Protein AF-A0A485KYV0-F1 (afdb_monomer)

Organism: NCBI:txid120398

Nearest PDB structures (foldseek):
  8jd6-assembly1_S  TM=3.914E-01  e=1.824E+00  Homo sapiens
  6jx6-assembly1_A  TM=2.846E-01  e=1.275E+00  Homo sapiens
  8e2i-assembly1_F  TM=3.396E-01  e=2.888E+00  Homo sapiens
  7epd-assembly1_B  TM=2.931E-01  e=3.199E+00  Homo sapiens

Solvent-accessible surface area (backbone atoms only — not comparable to full-atom values): 7312 Å² total; per-residue (Å²): 133,86,77,86,69,43,66,38,42,39,103,52,68,69,42,37,52,51,34,53,52,48,25,49,46,15,51,51,48,33,52,45,38,53,51,48,63,74,69,59,79,76,43,75,82,88,42,43,65,59,45,53,46,54,55,52,50,38,52,54,50,33,52,53,22,46,36,46,27,41,20,32,40,61,24,40,58,64,44,26,69,77,40,63,43,58,24,33,52,38,34,31,10,51,50,35,24,52,53,10,51,53,34,41,77,70,33,97,42,72,65,27,37,53,52,9,52,50,25,29,52,54,9,51,52,29,30,52,48,29,62,76,64,63,64,73,69,23,62,32,41,43,49,78,116

pLDDT: mean 83.91, std 14.22, range [29.0, 97.0]

Radius of gyration: 16.47 Å; Cα contacts (8 Å, |Δi|>4): 228; chains: 1; bounding box: 40×33×50 Å

Sequence (145 aa):
MEMNWYRTGGTGGIYLAHQLIMTGCAFATIAAMGYLLAILHYDFIDDARMSLMRPLFCVFQILLAVMLFLATFLGMTEPIRWLGMIGHFRGSGVFVMYLGAITVLHLDNMVGLVVGLACVGVGFFFVLYGQFWRERSSVYYKPLV

Structure (mmCIF, N/CA/C/O backbone):
data_AF-A0A485KYV0-F1
#
_entry.id   AF-A0A485KYV0-F1
#
loop_
_atom_site.group_PDB
_atom_site.id
_atom_site.type_symbol
_atom_site.label_atom_id
_atom_site.label_alt_id
_atom_site.label_comp_id
_atom_site.label_asym_id
_atom_site.label_entity_id
_atom_site.label_seq_id
_atom_site.pdbx_PDB_ins_code
_atom_site.Cartn_x
_atom_site.Cartn_y
_atom_site.Cartn_z
_atom_site.occupancy
_atom_site.B_iso_or_equiv
_atom_site.auth_seq_id
_atom_site.auth_comp_id
_atom_site.auth_asym_id
_atom_site.auth_atom_id
_atom_site.pdbx_PDB_model_num
ATOM 1 N N . MET A 1 1 ? -20.609 20.583 18.880 1.00 37.91 1 MET A N 1
ATOM 2 C CA . MET A 1 1 ? -20.732 19.115 18.997 1.00 37.91 1 MET A CA 1
ATOM 3 C C . MET A 1 1 ? -19.349 18.536 18.810 1.00 37.91 1 MET A C 1
ATOM 5 O O . MET A 1 1 ? -18.844 18.552 17.695 1.00 37.91 1 MET A O 1
ATOM 9 N N . GLU A 1 2 ? -18.708 18.114 19.894 1.00 29.00 2 GLU A N 1
ATOM 10 C CA . GLU A 1 2 ? -17.464 17.355 19.804 1.00 29.00 2 GLU A CA 1
ATOM 11 C C . GLU A 1 2 ? -17.807 15.989 19.208 1.00 29.00 2 GLU A C 1
ATOM 13 O O . GLU A 1 2 ? -18.552 15.203 19.794 1.00 29.00 2 GLU A O 1
ATOM 18 N N . MET A 1 3 ? -17.356 15.744 17.978 1.00 37.53 3 MET A N 1
ATOM 19 C CA . MET A 1 3 ? -17.445 14.418 17.385 1.00 37.53 3 MET A CA 1
ATOM 20 C C . MET A 1 3 ? -16.530 13.508 18.203 1.00 37.53 3 MET A C 1
ATOM 22 O O . MET A 1 3 ? -15.314 13.653 18.163 1.00 37.53 3 MET A O 1
ATOM 26 N N . ASN A 1 4 ? -17.112 12.599 18.984 1.00 33.19 4 ASN A N 1
ATOM 27 C CA . ASN A 1 4 ? -16.357 11.533 19.633 1.00 33.19 4 ASN A CA 1
ATOM 28 C C . ASN A 1 4 ? -15.834 10.594 18.543 1.00 33.19 4 ASN A C 1
ATOM 30 O O . ASN A 1 4 ? -16.552 9.742 18.020 1.00 33.19 4 ASN A O 1
ATOM 34 N N . TRP A 1 5 ? -14.586 10.825 18.158 1.00 44.72 5 TRP A N 1
ATOM 35 C CA . TRP A 1 5 ? -13.851 10.056 17.171 1.00 44.72 5 TRP A CA 1
ATOM 36 C C . TRP A 1 5 ? -13.381 8.727 17.777 1.00 44.72 5 TRP A C 1
ATOM 38 O O . TRP A 1 5 ? -12.720 8.714 18.817 1.00 44.72 5 TRP A O 1
ATOM 48 N N . TYR A 1 6 ? -13.681 7.599 17.130 1.00 48.56 6 TYR A N 1
ATOM 49 C CA . TYR A 1 6 ? -13.204 6.285 17.572 1.00 48.56 6 TYR A CA 1
ATOM 50 C C . TYR A 1 6 ? -11.784 6.013 17.041 1.00 48.56 6 TYR A C 1
ATOM 52 O O . TYR A 1 6 ? -11.455 6.327 15.894 1.00 48.56 6 TYR A O 1
ATOM 60 N N . ARG A 1 7 ? -10.920 5.407 17.868 1.00 50.97 7 ARG A N 1
ATOM 61 C CA . ARG A 1 7 ? -9.654 4.806 17.408 1.00 50.97 7 ARG A CA 1
ATOM 62 C C . ARG A 1 7 ? -9.985 3.502 16.672 1.00 50.97 7 ARG A C 1
ATOM 64 O O . ARG A 1 7 ? -10.565 2.611 17.283 1.00 50.97 7 ARG A O 1
ATOM 71 N N . THR A 1 8 ? -9.604 3.383 15.400 1.00 52.69 8 THR A N 1
ATOM 72 C CA . THR A 1 8 ? -9.746 2.160 14.586 1.00 52.69 8 THR A CA 1
ATOM 73 C C . THR A 1 8 ? -8.831 1.035 15.052 1.00 52.69 8 THR A C 1
ATOM 75 O O . THR A 1 8 ? -9.071 -0.124 14.743 1.00 52.69 8 THR A O 1
ATOM 78 N N . GLY A 1 9 ? -7.782 1.353 15.811 1.00 46.72 9 GLY A N 1
ATOM 79 C CA . GLY A 1 9 ? -6.926 0.350 16.430 1.00 46.72 9 GLY A CA 1
ATOM 80 C C . GLY A 1 9 ? -7.556 -0.237 17.686 1.00 46.72 9 GLY A C 1
ATOM 81 O O . GLY A 1 9 ? -7.424 0.319 18.781 1.00 46.72 9 GLY A O 1
ATOM 82 N N . GLY A 1 10 ? -8.237 -1.368 17.548 1.00 49.78 10 GLY A N 1
ATOM 83 C CA . GLY A 1 10 ? -8.697 -2.195 18.660 1.00 49.78 10 GLY A CA 1
ATOM 84 C C . GLY A 1 10 ? -7.774 -3.397 18.820 1.00 49.78 10 GLY A C 1
ATOM 85 O O . GLY A 1 10 ? -7.535 -4.112 17.856 1.00 49.78 10 GLY A O 1
ATOM 86 N N . THR A 1 11 ? -7.269 -3.643 20.028 1.00 54.09 11 THR A N 1
ATOM 87 C CA . THR A 1 11 ? -6.447 -4.811 20.403 1.00 54.09 11 THR A CA 1
ATOM 88 C C . THR A 1 11 ? -7.288 -6.102 20.437 1.00 54.09 11 THR A C 1
ATOM 90 O O . THR A 1 11 ? -7.274 -6.827 21.428 1.00 54.09 11 THR A O 1
ATOM 93 N N . GLY A 1 12 ? -8.102 -6.352 19.405 1.00 64.38 12 GLY A N 1
ATOM 94 C CA . GLY A 1 12 ? -8.969 -7.525 19.306 1.00 64.38 12 GLY A CA 1
ATOM 95 C C . GLY A 1 12 ? -10.053 -7.434 18.225 1.00 64.38 12 GLY A C 1
ATOM 96 O O . GLY A 1 12 ? -10.495 -6.352 17.834 1.00 64.38 12 GLY A O 1
ATOM 97 N N . GLY A 1 13 ? -10.504 -8.601 17.763 1.00 82.31 13 GLY A N 1
ATOM 98 C CA . GLY A 1 13 ? -11.648 -8.753 16.860 1.00 82.31 13 GLY A CA 1
ATOM 99 C C . GLY A 1 13 ? -11.397 -8.289 15.421 1.00 82.31 13 GLY A C 1
ATOM 100 O O . GLY A 1 13 ? -10.292 -8.395 14.891 1.00 82.31 13 GLY A O 1
ATOM 101 N N . ILE A 1 14 ? -12.453 -7.781 14.780 1.00 84.38 14 ILE A N 1
ATOM 102 C CA . ILE A 1 14 ? -12.455 -7.431 13.351 1.00 84.38 14 ILE A CA 1
ATOM 103 C C . ILE A 1 14 ? -11.531 -6.256 13.004 1.00 84.38 14 ILE A C 1
ATOM 105 O O . ILE A 1 14 ? -10.978 -6.220 11.911 1.00 84.38 14 ILE A O 1
ATOM 109 N N . TYR A 1 15 ? -11.321 -5.326 13.937 1.00 84.56 15 TYR A N 1
ATOM 110 C CA . TYR A 1 15 ? -10.429 -4.179 13.753 1.00 84.56 15 TYR A CA 1
ATOM 111 C C . TYR A 1 15 ? -8.966 -4.610 13.625 1.00 84.56 15 TYR A C 1
ATOM 113 O O . TYR A 1 15 ? -8.264 -4.154 12.729 1.00 84.56 15 TYR A O 1
ATOM 121 N N . LEU A 1 16 ? -8.530 -5.552 14.469 1.00 85.19 16 LEU A N 1
ATOM 122 C CA . LEU A 1 16 ? -7.199 -6.146 14.369 1.00 85.19 16 LEU A CA 1
ATOM 123 C C . LEU A 1 16 ? -7.046 -6.936 13.063 1.00 85.19 16 LEU A C 1
ATOM 125 O O . LEU A 1 16 ? -6.029 -6.811 12.389 1.00 85.19 16 LEU A O 1
ATOM 129 N N . ALA A 1 17 ? -8.062 -7.719 12.685 1.00 89.62 17 ALA A N 1
ATOM 130 C CA . ALA A 1 17 ? -8.043 -8.473 11.433 1.00 89.62 17 ALA A CA 1
ATOM 131 C C . ALA A 1 17 ? -7.941 -7.547 10.211 1.00 89.62 17 ALA A C 1
ATOM 133 O O . ALA A 1 17 ? -7.105 -7.770 9.340 1.00 89.62 17 ALA A O 1
ATOM 134 N N . HIS A 1 18 ? -8.741 -6.479 10.169 1.00 90.88 18 HIS A N 1
ATOM 135 C CA . HIS A 1 18 ? -8.665 -5.447 9.134 1.00 90.88 18 HIS A CA 1
ATOM 136 C C . HIS A 1 18 ? -7.279 -4.824 9.063 1.00 90.88 18 HIS A C 1
ATOM 138 O O . HIS A 1 18 ? -6.670 -4.825 7.998 1.00 90.88 18 HIS A O 1
ATOM 144 N N . GLN A 1 19 ? -6.750 -4.382 10.198 1.00 91.25 19 GLN A N 1
ATOM 145 C CA . GLN A 1 19 ? -5.433 -3.773 10.276 1.00 91.25 19 GLN A CA 1
ATOM 146 C C . GLN A 1 19 ? -4.327 -4.714 9.769 1.00 91.25 19 GLN A C 1
ATOM 148 O O . GLN A 1 19 ? -3.535 -4.312 8.919 1.00 91.25 19 GLN A O 1
ATOM 153 N N . L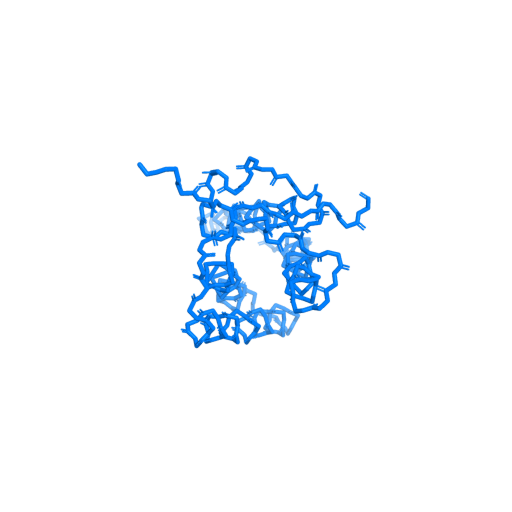EU A 1 20 ? -4.320 -5.978 10.207 1.00 92.88 20 LEU A N 1
ATOM 154 C CA . LEU A 1 20 ? -3.363 -6.997 9.757 1.00 92.88 20 LEU A CA 1
ATOM 155 C C . LEU A 1 20 ? -3.469 -7.275 8.256 1.00 92.88 20 LEU A C 1
ATOM 157 O O . LEU A 1 20 ? -2.452 -7.355 7.567 1.00 92.88 20 LEU A O 1
ATOM 161 N N . ILE A 1 21 ? -4.689 -7.399 7.735 1.00 94.81 21 ILE A N 1
ATOM 162 C CA . ILE A 1 21 ? -4.914 -7.651 6.311 1.00 94.81 21 ILE A CA 1
ATOM 163 C C . ILE A 1 21 ? -4.471 -6.441 5.475 1.00 94.81 21 ILE A C 1
ATOM 165 O O . ILE A 1 21 ? -3.831 -6.622 4.438 1.00 94.81 21 ILE A O 1
ATOM 169 N N . MET A 1 22 ? -4.742 -5.212 5.927 1.00 94.94 22 MET A N 1
ATOM 170 C CA . MET A 1 22 ? -4.292 -3.991 5.249 1.00 94.94 22 MET A CA 1
ATOM 171 C C . MET A 1 22 ? -2.765 -3.869 5.254 1.00 94.94 22 MET A C 1
ATOM 173 O O . MET A 1 22 ? -2.176 -3.550 4.220 1.00 94.94 22 MET A O 1
ATOM 177 N N . THR A 1 23 ? -2.112 -4.196 6.372 1.00 95.12 23 THR A N 1
ATOM 178 C CA . THR A 1 23 ? -0.648 -4.298 6.442 1.00 95.12 23 THR A CA 1
ATOM 179 C C . THR A 1 23 ? -0.115 -5.356 5.474 1.00 95.12 23 THR A C 1
ATOM 181 O O . THR A 1 23 ? 0.855 -5.099 4.761 1.00 95.12 23 THR A O 1
ATOM 184 N N . GLY A 1 24 ? -0.763 -6.521 5.393 1.00 95.81 24 GLY A N 1
ATOM 185 C CA . GLY A 1 24 ? -0.409 -7.577 4.444 1.00 95.81 24 GLY A CA 1
ATOM 186 C C . GLY A 1 24 ? -0.516 -7.119 2.988 1.00 95.81 24 GLY A C 1
ATOM 187 O O . GLY A 1 24 ? 0.407 -7.342 2.208 1.00 95.81 24 GLY A O 1
ATOM 188 N N . CYS A 1 25 ? -1.588 -6.406 2.632 1.00 96.06 25 CYS A N 1
ATOM 189 C CA . CYS A 1 25 ? -1.768 -5.843 1.290 1.00 96.06 25 CYS A CA 1
ATOM 190 C C . CYS A 1 25 ? -0.705 -4.787 0.962 1.00 96.06 25 CYS A C 1
ATOM 192 O O . CYS A 1 25 ? -0.169 -4.772 -0.148 1.00 96.06 25 CYS A O 1
ATOM 194 N N . ALA A 1 26 ? -0.364 -3.930 1.929 1.00 96.00 26 ALA A N 1
ATOM 195 C CA . ALA A 1 26 ? 0.716 -2.961 1.788 1.00 96.00 26 ALA A CA 1
ATOM 196 C C . ALA A 1 26 ? 2.054 -3.662 1.514 1.00 96.00 26 ALA A C 1
ATOM 198 O O . ALA A 1 26 ? 2.720 -3.359 0.526 1.00 96.00 26 ALA A O 1
ATOM 199 N N . PHE A 1 27 ? 2.413 -4.646 2.341 1.00 95.50 27 PHE A N 1
ATOM 200 C CA . PHE A 1 27 ? 3.659 -5.394 2.194 1.00 95.50 27 PHE A CA 1
ATOM 201 C C . PHE A 1 27 ? 3.724 -6.156 0.864 1.00 95.50 27 PHE A C 1
ATOM 203 O O . PHE A 1 27 ? 4.726 -6.067 0.156 1.00 95.50 27 PHE A O 1
ATOM 210 N N . ALA A 1 28 ? 2.645 -6.843 0.480 1.00 94.06 28 ALA A N 1
ATOM 211 C CA . ALA A 1 28 ? 2.566 -7.556 -0.792 1.00 94.06 28 ALA A CA 1
ATOM 212 C C . ALA A 1 28 ? 2.729 -6.608 -1.990 1.00 94.06 28 ALA A C 1
ATOM 214 O O . ALA A 1 28 ? 3.443 -6.932 -2.937 1.00 94.06 28 ALA A O 1
ATOM 215 N N . THR A 1 29 ? 2.132 -5.413 -1.926 1.00 93.50 29 THR A N 1
ATOM 216 C CA . THR A 1 29 ? 2.279 -4.389 -2.972 1.00 93.50 29 THR A CA 1
ATOM 217 C C . THR A 1 29 ? 3.720 -3.881 -3.057 1.00 93.50 29 THR A C 1
ATOM 219 O O . THR A 1 29 ? 4.268 -3.795 -4.155 1.00 93.50 29 THR A O 1
ATOM 222 N N . ILE A 1 30 ? 4.366 -3.599 -1.917 1.00 94.62 30 ILE A N 1
ATOM 223 C CA . ILE A 1 30 ? 5.781 -3.187 -1.870 1.00 94.62 30 ILE A CA 1
ATOM 224 C C . ILE A 1 30 ? 6.669 -4.274 -2.484 1.00 94.62 30 ILE A C 1
ATOM 226 O O . ILE A 1 30 ? 7.500 -3.970 -3.338 1.00 94.62 30 ILE A O 1
ATOM 230 N N . ALA A 1 31 ? 6.475 -5.535 -2.092 1.00 92.56 31 ALA A N 1
ATOM 231 C CA . ALA A 1 31 ? 7.256 -6.659 -2.598 1.00 92.56 31 ALA A CA 1
ATOM 232 C C . ALA A 1 31 ? 7.060 -6.867 -4.110 1.00 92.56 31 ALA A C 1
ATOM 234 O O . ALA A 1 31 ? 8.042 -7.010 -4.836 1.00 92.56 31 ALA A O 1
ATOM 235 N N . ALA A 1 32 ? 5.817 -6.827 -4.600 1.00 90.06 32 ALA A N 1
ATOM 236 C CA . ALA A 1 32 ? 5.513 -6.983 -6.022 1.00 90.06 32 ALA A CA 1
ATOM 237 C C . ALA A 1 32 ? 6.133 -5.863 -6.875 1.00 90.06 32 ALA A C 1
ATOM 239 O O . ALA A 1 32 ? 6.724 -6.138 -7.919 1.00 90.06 32 ALA A O 1
ATOM 240 N N . MET A 1 33 ? 6.050 -4.610 -6.420 1.00 89.75 33 MET A N 1
ATOM 241 C CA . MET A 1 33 ? 6.633 -3.466 -7.131 1.00 89.75 33 MET A CA 1
ATOM 242 C C . MET A 1 33 ? 8.158 -3.440 -7.051 1.00 89.75 33 MET A C 1
ATOM 244 O O . MET A 1 33 ? 8.818 -3.126 -8.038 1.00 89.75 33 MET A O 1
ATOM 248 N N . GLY A 1 34 ? 8.728 -3.805 -5.900 1.00 90.25 34 GLY A N 1
ATOM 249 C CA . GLY A 1 34 ? 10.172 -3.959 -5.739 1.00 90.25 34 GLY A CA 1
ATOM 250 C C . GLY A 1 34 ? 10.730 -5.041 -6.663 1.00 90.25 34 GLY A C 1
ATOM 251 O O . GLY A 1 34 ? 11.744 -4.827 -7.322 1.00 90.25 34 GLY A O 1
ATOM 252 N N . TYR A 1 35 ? 10.023 -6.168 -6.780 1.00 86.88 35 TYR A N 1
ATOM 253 C CA . TYR A 1 35 ? 10.355 -7.210 -7.746 1.00 86.88 35 TYR A CA 1
ATOM 254 C C . TYR A 1 35 ? 10.271 -6.695 -9.188 1.00 86.88 35 TYR A C 1
ATOM 256 O O . TYR A 1 35 ? 11.210 -6.907 -9.951 1.00 86.88 35 TYR A O 1
ATOM 264 N N . LEU A 1 36 ? 9.206 -5.966 -9.554 1.00 84.62 36 LEU A N 1
ATOM 265 C CA . LEU A 1 36 ? 9.062 -5.411 -10.904 1.00 84.62 36 LEU A CA 1
ATOM 266 C C . LEU A 1 36 ? 10.201 -4.449 -11.260 1.00 84.62 36 LEU A C 1
ATOM 268 O O . LEU A 1 36 ? 10.751 -4.543 -12.352 1.00 84.62 36 LEU A O 1
ATOM 272 N N . LEU A 1 37 ? 10.585 -3.566 -10.335 1.00 87.81 37 LEU A N 1
ATOM 273 C CA . LEU A 1 37 ? 11.718 -2.655 -10.518 1.00 87.81 37 LEU A CA 1
ATOM 274 C C . LEU A 1 37 ? 13.033 -3.401 -10.759 1.00 87.81 37 LEU A C 1
ATOM 276 O O . LEU A 1 37 ? 13.845 -2.947 -11.562 1.00 87.81 37 LEU A O 1
ATOM 280 N N . ALA A 1 38 ? 13.238 -4.536 -10.086 1.00 86.44 38 ALA A N 1
ATOM 281 C CA . ALA A 1 38 ? 14.456 -5.331 -10.216 1.00 86.44 38 ALA A CA 1
ATOM 282 C C . ALA A 1 38 ? 14.572 -6.050 -11.571 1.00 86.44 38 ALA A C 1
ATOM 284 O O . ALA A 1 38 ? 15.684 -6.309 -12.024 1.00 86.44 38 ALA A O 1
ATOM 285 N N . ILE A 1 39 ? 13.444 -6.373 -12.211 1.00 86.44 39 ILE A N 1
ATOM 286 C CA . ILE A 1 39 ? 13.410 -7.091 -13.497 1.00 86.44 39 ILE A CA 1
ATOM 287 C C . ILE A 1 39 ? 13.087 -6.186 -14.692 1.00 86.44 39 ILE A C 1
ATOM 289 O O . ILE A 1 39 ? 12.991 -6.672 -15.819 1.00 86.44 39 ILE A O 1
ATOM 293 N N . LEU A 1 40 ? 12.869 -4.888 -14.462 1.00 82.00 40 LEU A N 1
ATOM 294 C CA . LEU A 1 40 ? 12.479 -3.956 -15.511 1.00 82.00 40 LEU A CA 1
ATOM 295 C C . LEU A 1 40 ? 13.619 -3.787 -16.525 1.00 82.00 40 LEU A C 1
ATOM 297 O O . LEU A 1 40 ? 14.750 -3.473 -16.156 1.00 82.00 40 LEU A O 1
ATOM 301 N N . HIS A 1 41 ? 13.309 -3.954 -17.809 1.00 81.56 41 HIS A N 1
ATOM 302 C CA . HIS A 1 41 ? 14.231 -3.608 -18.886 1.00 81.56 41 HIS A CA 1
ATOM 303 C C . HIS A 1 41 ? 14.054 -2.137 -19.276 1.00 81.56 41 HIS A C 1
ATOM 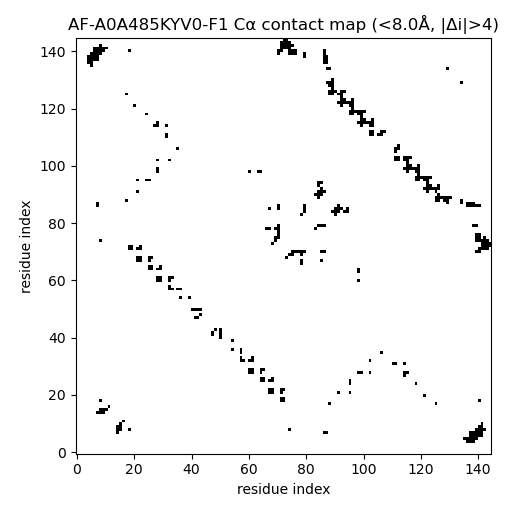305 O O . HIS A 1 41 ? 12.921 -1.659 -19.385 1.00 81.56 41 HIS A O 1
ATOM 311 N N . TYR A 1 42 ? 15.168 -1.438 -19.493 1.00 80.38 42 TYR A N 1
ATOM 312 C CA . TYR A 1 42 ? 15.184 -0.033 -19.884 1.00 80.38 42 TYR A CA 1
ATOM 313 C C . TYR A 1 42 ? 15.696 0.091 -21.314 1.00 80.38 42 TYR A C 1
ATOM 315 O O . TYR A 1 42 ? 16.847 -0.246 -21.587 1.00 80.38 42 TYR A O 1
ATOM 323 N N . ASP A 1 43 ? 14.854 0.615 -22.196 1.00 82.06 43 ASP A N 1
ATOM 324 C CA . ASP A 1 43 ? 15.223 0.976 -23.560 1.00 82.06 43 ASP A CA 1
ATOM 325 C C . ASP A 1 43 ? 15.087 2.490 -23.736 1.00 82.06 43 ASP A C 1
ATOM 327 O O . ASP A 1 43 ? 13.988 3.046 -23.787 1.00 82.06 43 ASP A O 1
ATOM 331 N N . PHE A 1 44 ? 16.226 3.176 -23.762 1.00 79.81 44 PHE A N 1
ATOM 332 C CA . PHE A 1 44 ? 16.285 4.629 -23.906 1.00 79.81 44 PHE A CA 1
ATOM 333 C C . PHE A 1 44 ? 16.406 5.087 -25.362 1.00 79.81 44 PHE A C 1
ATOM 335 O O . PHE A 1 44 ? 16.471 6.293 -25.600 1.00 79.81 44 PHE A O 1
ATOM 342 N N . ILE A 1 45 ? 16.457 4.157 -26.317 1.00 80.44 45 ILE A N 1
ATOM 343 C CA . ILE A 1 45 ? 16.660 4.456 -27.734 1.00 80.44 45 ILE A CA 1
ATOM 344 C C . ILE A 1 45 ? 15.312 4.444 -28.454 1.00 80.44 45 ILE A C 1
ATOM 346 O O . ILE A 1 45 ? 14.952 5.454 -29.058 1.00 80.44 45 ILE A O 1
ATOM 350 N N . ASP A 1 46 ? 14.538 3.365 -28.314 1.00 80.19 46 ASP A N 1
ATOM 351 C CA . ASP A 1 46 ? 13.285 3.194 -29.063 1.00 80.19 46 ASP A CA 1
ATOM 352 C C . ASP A 1 46 ? 12.031 3.578 -28.255 1.00 80.19 46 ASP A C 1
ATOM 354 O O . ASP A 1 46 ? 11.038 4.030 -28.829 1.00 80.19 46 ASP A O 1
ATOM 358 N N . ASP A 1 47 ? 12.067 3.478 -26.919 1.00 81.38 47 ASP A N 1
ATOM 359 C CA . ASP A 1 47 ? 10.929 3.828 -26.051 1.00 81.38 47 ASP A CA 1
ATOM 360 C C . ASP A 1 47 ? 11.353 4.508 -24.736 1.00 81.38 47 ASP A C 1
ATOM 362 O O . ASP A 1 47 ? 11.014 4.105 -23.615 1.00 81.38 47 ASP A O 1
ATOM 366 N N . ALA A 1 48 ? 12.089 5.614 -24.873 1.00 80.31 48 ALA A N 1
ATOM 367 C CA . ALA A 1 48 ? 12.580 6.396 -23.738 1.00 80.31 48 ALA A CA 1
ATOM 368 C C . ALA A 1 48 ? 11.459 6.860 -22.787 1.00 80.31 48 ALA A C 1
ATOM 370 O O . ALA A 1 48 ? 11.667 6.961 -21.574 1.00 80.31 48 ALA A O 1
ATOM 371 N N . ARG A 1 49 ? 10.251 7.125 -23.310 1.00 84.00 49 ARG A N 1
ATOM 372 C CA . ARG A 1 49 ? 9.106 7.563 -22.500 1.00 84.00 49 ARG A CA 1
ATOM 373 C C . ARG A 1 49 ? 8.649 6.453 -21.559 1.00 84.00 49 ARG A C 1
ATOM 375 O O . ARG A 1 49 ? 8.510 6.711 -20.362 1.00 84.00 49 ARG A O 1
ATOM 382 N N . MET A 1 50 ? 8.398 5.245 -22.060 1.00 79.44 50 MET A N 1
ATOM 383 C CA . MET A 1 50 ? 7.929 4.151 -21.204 1.00 79.44 50 MET A CA 1
ATOM 384 C C . MET A 1 50 ? 9.016 3.676 -20.243 1.00 79.44 50 MET A C 1
ATOM 386 O O . MET A 1 50 ? 8.701 3.362 -19.091 1.00 79.44 50 MET A O 1
ATOM 390 N N . SER A 1 51 ? 10.280 3.718 -20.667 1.00 83.62 51 SER A N 1
ATOM 391 C CA . SER A 1 51 ? 11.444 3.398 -19.831 1.00 83.62 51 SER A CA 1
ATOM 392 C C . SER A 1 51 ? 11.607 4.332 -18.626 1.00 83.62 51 SER A C 1
ATOM 394 O O . SER A 1 51 ? 12.099 3.904 -17.585 1.00 83.62 51 SER A O 1
ATOM 396 N N . LEU A 1 52 ? 11.135 5.581 -18.716 1.00 84.62 52 LEU A N 1
ATOM 397 C CA . LEU A 1 52 ? 11.086 6.529 -17.593 1.00 84.62 52 LEU A CA 1
ATOM 398 C C . LEU A 1 52 ? 9.792 6.436 -16.777 1.00 84.62 52 LEU A C 1
ATOM 400 O O . LEU A 1 52 ? 9.823 6.528 -15.551 1.00 84.62 52 LEU A O 1
ATOM 404 N N . MET A 1 53 ? 8.644 6.257 -17.430 1.00 85.00 53 MET A N 1
ATOM 405 C CA . MET A 1 53 ? 7.349 6.274 -16.741 1.00 85.00 53 MET A CA 1
ATOM 406 C C . MET A 1 53 ? 7.147 5.046 -15.852 1.00 85.00 53 MET A C 1
ATOM 408 O O . MET A 1 53 ? 6.711 5.182 -14.710 1.00 85.00 53 MET A O 1
ATOM 412 N N . ARG A 1 54 ? 7.495 3.849 -16.336 1.00 84.38 54 ARG A N 1
ATOM 413 C CA . ARG A 1 54 ? 7.324 2.591 -15.590 1.00 84.38 54 ARG A CA 1
ATOM 414 C C . ARG A 1 54 ? 7.988 2.598 -14.203 1.00 84.38 54 ARG A C 1
ATOM 416 O O . ARG A 1 54 ? 7.280 2.315 -13.233 1.00 84.38 54 ARG A O 1
ATOM 423 N N . PRO A 1 55 ? 9.281 2.945 -14.046 1.00 87.50 55 PRO A N 1
ATOM 424 C CA . PRO A 1 55 ? 9.901 2.972 -12.724 1.00 87.50 55 PRO A CA 1
ATOM 425 C C . PRO A 1 55 ? 9.305 4.059 -11.822 1.00 87.50 55 PRO A C 1
ATOM 427 O O . PRO A 1 55 ? 9.095 3.807 -10.638 1.00 87.50 55 PRO A O 1
ATOM 430 N N . LEU A 1 56 ? 8.962 5.237 -12.362 1.00 89.50 56 LEU A N 1
ATOM 431 C CA . LEU A 1 56 ? 8.320 6.305 -11.586 1.00 89.50 56 LEU A CA 1
ATOM 432 C C . LEU A 1 56 ? 6.965 5.867 -11.024 1.00 89.50 56 LEU A C 1
ATOM 434 O O . LEU A 1 56 ? 6.681 6.115 -9.851 1.00 89.50 56 LEU A O 1
ATOM 438 N N . PHE A 1 57 ? 6.156 5.169 -11.824 1.00 87.88 57 PHE A N 1
ATOM 439 C CA . PHE A 1 57 ? 4.901 4.590 -11.351 1.00 87.88 57 PHE A CA 1
ATOM 440 C C . PHE A 1 57 ? 5.130 3.550 -10.255 1.00 87.88 57 PHE A C 1
ATOM 442 O O . PHE A 1 57 ? 4.451 3.611 -9.233 1.00 87.88 57 PHE A O 1
ATOM 449 N N . CYS A 1 58 ? 6.119 2.662 -10.404 1.00 89.12 58 CYS A N 1
ATOM 450 C CA . CYS A 1 58 ? 6.452 1.684 -9.364 1.00 89.12 58 CYS A CA 1
ATOM 451 C C . CYS A 1 58 ? 6.834 2.369 -8.050 1.00 89.12 58 CYS A C 1
ATOM 453 O O . CYS A 1 58 ? 6.322 2.005 -6.994 1.00 89.12 58 CYS A O 1
ATOM 455 N N . VAL A 1 59 ? 7.697 3.389 -8.108 1.00 92.12 59 VAL A N 1
ATOM 456 C CA . VAL A 1 59 ? 8.109 4.152 -6.922 1.00 92.12 59 VAL A CA 1
ATOM 457 C C . VAL A 1 59 ? 6.910 4.853 -6.290 1.00 92.12 59 VAL A C 1
ATOM 459 O O . VAL A 1 59 ? 6.727 4.765 -5.078 1.00 92.12 59 VAL A O 1
ATOM 462 N N . PHE A 1 60 ? 6.054 5.495 -7.085 1.00 92.19 60 PHE A N 1
ATOM 463 C CA . PHE A 1 60 ? 4.833 6.123 -6.583 1.00 92.19 60 PHE A CA 1
ATOM 464 C C . PHE A 1 60 ? 3.915 5.114 -5.877 1.00 92.19 60 PHE A C 1
ATOM 466 O O . PHE A 1 60 ? 3.395 5.382 -4.794 1.00 92.19 60 PHE A O 1
ATOM 473 N N . GLN A 1 61 ? 3.762 3.921 -6.444 1.00 92.06 61 GLN A N 1
ATOM 474 C CA . GLN A 1 61 ? 2.928 2.866 -5.878 1.00 92.06 61 GLN A CA 1
ATOM 475 C C . GLN A 1 61 ? 3.528 2.276 -4.595 1.00 92.06 61 GLN A C 1
ATOM 477 O O . GLN A 1 61 ? 2.798 2.032 -3.634 1.00 92.06 61 GLN A O 1
ATOM 482 N N . ILE A 1 62 ? 4.856 2.124 -4.541 1.00 94.94 62 ILE A N 1
ATOM 483 C CA . ILE A 1 62 ? 5.588 1.764 -3.320 1.00 94.94 62 ILE A CA 1
ATOM 484 C C . ILE A 1 62 ? 5.367 2.827 -2.248 1.00 94.94 62 ILE A C 1
ATOM 486 O O . ILE A 1 62 ? 5.057 2.467 -1.119 1.00 94.94 62 ILE A O 1
ATOM 490 N N . LEU A 1 63 ? 5.462 4.119 -2.576 1.00 95.75 63 LEU A N 1
ATOM 491 C CA . LEU A 1 63 ? 5.224 5.198 -1.613 1.00 95.75 63 LEU A CA 1
ATOM 492 C C . LEU A 1 63 ? 3.813 5.125 -1.024 1.00 95.75 63 LEU A C 1
ATOM 494 O O . LEU A 1 63 ? 3.657 5.189 0.194 1.00 95.75 63 LEU A O 1
ATOM 498 N N . LEU A 1 64 ? 2.789 4.927 -1.855 1.00 95.44 64 LEU A N 1
ATOM 499 C CA . LEU A 1 64 ? 1.411 4.757 -1.387 1.00 95.44 64 LEU A CA 1
ATOM 500 C C . LEU A 1 64 ? 1.243 3.519 -0.493 1.00 95.44 64 LEU A C 1
ATOM 502 O O . LEU A 1 64 ? 0.590 3.591 0.550 1.00 95.44 64 LEU A O 1
ATOM 506 N N . ALA A 1 65 ? 1.856 2.395 -0.863 1.00 95.88 65 ALA A N 1
ATOM 507 C CA . ALA A 1 65 ? 1.833 1.184 -0.052 1.00 95.88 65 ALA A CA 1
ATOM 508 C C . ALA A 1 65 ? 2.598 1.363 1.273 1.00 95.88 65 ALA A C 1
ATOM 510 O O . ALA A 1 65 ? 2.125 0.919 2.315 1.00 95.88 65 ALA A O 1
ATOM 511 N N . VAL A 1 66 ? 3.719 2.088 1.275 1.00 96.81 66 VAL A N 1
ATOM 512 C CA . VAL A 1 66 ? 4.453 2.465 2.492 1.00 96.81 66 VAL A CA 1
ATOM 513 C C . VAL A 1 66 ? 3.586 3.341 3.388 1.00 96.81 66 VAL A C 1
ATOM 515 O O . VAL A 1 66 ? 3.523 3.082 4.582 1.00 96.81 66 VAL A O 1
ATOM 518 N N . MET A 1 67 ? 2.850 4.317 2.852 1.00 95.81 67 MET A N 1
ATOM 519 C CA . MET A 1 67 ? 1.925 5.130 3.654 1.00 95.81 67 MET A CA 1
ATOM 520 C C . MET A 1 67 ? 0.853 4.275 4.340 1.00 95.81 67 MET A C 1
ATOM 522 O O . MET A 1 67 ? 0.580 4.464 5.528 1.00 95.81 67 MET A O 1
ATOM 526 N N . LEU A 1 68 ? 0.299 3.286 3.632 1.00 95.31 68 LEU A N 1
ATOM 527 C CA . LEU A 1 68 ? -0.625 2.318 4.223 1.00 95.31 68 LEU A CA 1
ATOM 528 C C . LEU A 1 68 ? 0.057 1.449 5.286 1.00 95.31 68 LEU A C 1
ATOM 530 O O . LEU A 1 68 ? -0.529 1.222 6.344 1.00 95.31 68 LEU A O 1
ATOM 534 N N . PHE A 1 69 ? 1.287 0.991 5.047 1.00 95.94 69 PHE A N 1
ATOM 535 C CA . PHE A 1 69 ? 2.063 0.214 6.013 1.00 95.94 69 PHE A CA 1
ATOM 536 C C . PHE A 1 69 ? 2.363 1.024 7.280 1.00 95.94 69 PHE A C 1
ATOM 538 O O . PHE A 1 69 ? 2.112 0.557 8.382 1.00 95.94 69 PHE A O 1
ATOM 545 N N . LEU A 1 70 ? 2.835 2.263 7.148 1.00 94.19 70 LEU A N 1
ATOM 546 C CA . LEU A 1 70 ? 3.122 3.150 8.277 1.00 94.19 70 LEU A CA 1
ATOM 547 C C . LEU A 1 70 ? 1.857 3.443 9.096 1.00 94.19 70 LEU A C 1
ATOM 549 O O . LEU A 1 70 ? 1.899 3.424 10.326 1.00 94.19 70 LEU A O 1
ATOM 553 N N . ALA A 1 71 ? 0.719 3.66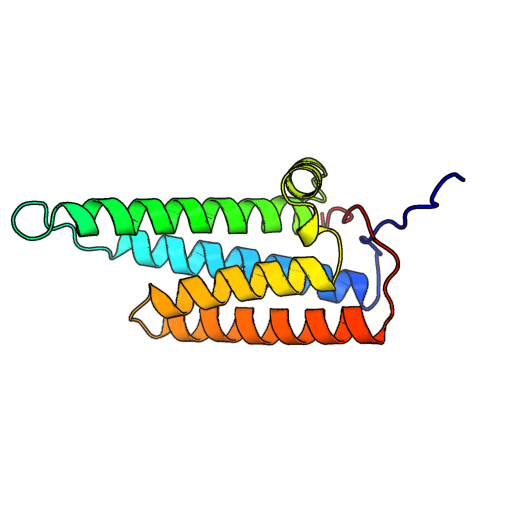0 8.432 1.00 91.94 71 ALA A N 1
ATOM 554 C CA . ALA A 1 71 ? -0.559 3.826 9.116 1.00 91.94 71 ALA A CA 1
ATOM 555 C C . ALA A 1 71 ? -0.987 2.553 9.853 1.00 91.94 71 ALA A C 1
ATOM 557 O O . ALA A 1 71 ? -1.343 2.619 11.023 1.00 91.94 71 ALA A O 1
ATOM 558 N N . THR A 1 72 ? -0.965 1.401 9.182 1.00 91.81 72 THR A N 1
ATOM 559 C CA . THR A 1 72 ? -1.582 0.162 9.686 1.00 91.81 72 THR A CA 1
ATOM 560 C C . THR A 1 72 ? -0.663 -0.657 10.581 1.00 91.81 72 THR A C 1
ATOM 562 O O . THR A 1 72 ? -1.143 -1.265 11.523 1.00 91.81 72 THR A O 1
ATOM 565 N N . PHE A 1 73 ? 0.646 -0.669 10.356 1.00 92.19 73 PHE A N 1
ATOM 566 C CA . PHE A 1 73 ? 1.594 -1.417 11.183 1.00 92.19 73 PHE A CA 1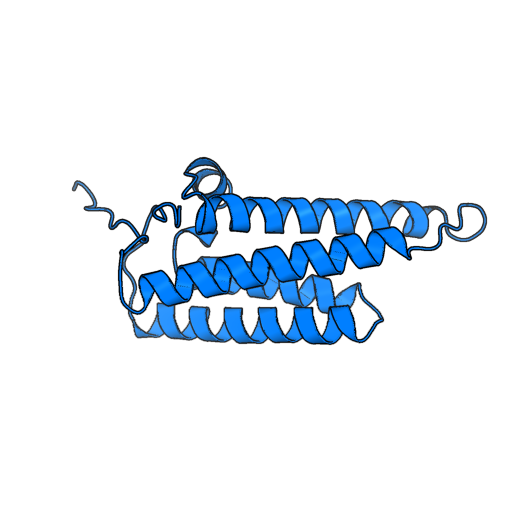
ATOM 567 C C . PHE A 1 73 ? 2.115 -0.577 12.349 1.00 92.19 73 PHE A C 1
ATOM 569 O O . PHE A 1 73 ? 2.037 -0.998 13.502 1.00 92.19 73 PHE A O 1
ATOM 576 N N . LEU A 1 74 ? 2.593 0.638 12.061 1.00 90.44 74 LEU A N 1
ATOM 577 C CA . LEU A 1 74 ? 3.192 1.524 13.066 1.00 90.44 74 LEU A CA 1
ATOM 578 C C . LEU A 1 74 ? 2.183 2.457 13.745 1.00 90.44 74 LEU A C 1
ATOM 580 O O . LEU A 1 74 ? 2.547 3.182 14.667 1.00 90.44 74 LEU A O 1
ATOM 584 N N . GLY A 1 75 ? 0.924 2.483 13.302 1.00 86.81 75 GLY A N 1
ATOM 585 C CA . GLY A 1 75 ? -0.078 3.390 13.865 1.00 86.81 75 GLY A CA 1
ATOM 586 C C . GLY A 1 75 ? 0.228 4.872 13.617 1.00 86.81 75 GLY A C 1
ATOM 587 O O . GLY A 1 75 ? -0.242 5.722 14.375 1.00 86.81 75 GLY A O 1
AT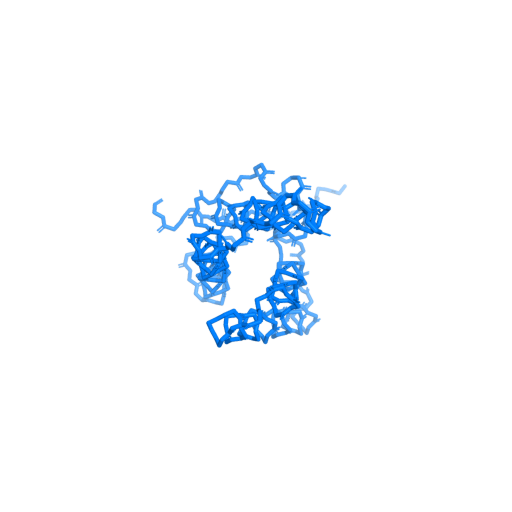OM 588 N N . MET A 1 76 ? 1.030 5.207 12.595 1.00 89.69 76 MET A N 1
ATOM 589 C CA . MET A 1 76 ? 1.377 6.600 12.304 1.00 89.69 76 MET A CA 1
ATOM 590 C C . MET A 1 76 ? 0.145 7.389 11.865 1.00 89.69 76 MET A C 1
ATOM 592 O O . MET A 1 76 ? -0.636 6.959 11.017 1.00 89.69 76 MET A O 1
ATOM 596 N N . THR A 1 77 ? -0.003 8.588 12.419 1.00 87.31 77 THR A N 1
ATOM 597 C CA . THR A 1 77 ? -1.155 9.459 12.167 1.00 87.31 77 THR A CA 1
ATOM 598 C C . THR A 1 77 ? -0.997 10.298 10.900 1.00 87.31 77 THR A C 1
ATOM 600 O O . THR A 1 77 ? -1.992 10.594 10.243 1.00 87.31 77 THR A O 1
ATOM 603 N N . GLU A 1 78 ? 0.236 10.651 10.526 1.00 90.06 78 GLU A N 1
ATOM 604 C CA . GLU A 1 78 ? 0.529 11.507 9.368 1.00 90.06 78 GLU A CA 1
ATOM 605 C C . GLU A 1 78 ? 0.051 10.928 8.028 1.00 90.06 78 GLU A C 1
ATOM 607 O O . GLU A 1 78 ? -0.671 11.633 7.321 1.00 90.06 78 GLU A O 1
ATOM 612 N N . PRO A 1 79 ? 0.301 9.645 7.691 1.00 88.94 79 PRO A N 1
ATOM 613 C CA . PRO A 1 79 ? -0.234 9.078 6.456 1.00 88.94 79 PRO A CA 1
ATOM 614 C C . PRO A 1 79 ? -1.762 9.153 6.393 1.00 88.94 79 PRO A C 1
ATOM 616 O O . PRO A 1 79 ? -2.326 9.349 5.322 1.00 88.94 79 PRO A O 1
ATOM 619 N N . ILE A 1 80 ? -2.441 9.047 7.541 1.00 86.88 80 ILE A N 1
ATOM 620 C CA . ILE A 1 80 ? -3.903 9.125 7.620 1.00 86.88 80 ILE A CA 1
ATOM 621 C C . ILE A 1 80 ? -4.383 10.565 7.436 1.00 86.88 80 ILE A C 1
ATOM 623 O O . ILE A 1 80 ? -5.404 10.794 6.797 1.00 86.88 80 ILE A O 1
ATOM 627 N N . ARG A 1 81 ? -3.635 11.551 7.939 1.00 86.62 81 ARG A N 1
ATOM 628 C CA . ARG A 1 81 ? -3.919 12.974 7.703 1.00 86.62 81 ARG A CA 1
ATOM 629 C C . ARG A 1 81 ? -3.767 13.345 6.232 1.00 86.62 81 ARG A C 1
ATOM 631 O O . ARG A 1 81 ? -4.592 14.092 5.714 1.00 86.62 81 ARG A O 1
ATOM 638 N N . TRP A 1 82 ? -2.740 12.825 5.564 1.00 88.44 82 TRP A N 1
ATOM 639 C CA . TRP A 1 82 ? -2.501 13.089 4.142 1.00 88.44 82 TRP A CA 1
ATOM 640 C C . TRP A 1 82 ? -3.485 12.328 3.250 1.00 88.44 82 TRP A C 1
ATOM 642 O O . TRP A 1 82 ? -3.979 12.867 2.263 1.00 88.44 82 TRP A O 1
ATOM 652 N N . LEU A 1 83 ? -3.797 11.083 3.615 1.00 86.88 83 LEU A N 1
ATOM 653 C CA . LEU A 1 83 ? -4.661 10.173 2.869 1.00 86.88 83 LEU A CA 1
ATOM 654 C C . LEU A 1 83 ? -5.858 9.771 3.736 1.00 86.88 83 LEU A C 1
ATOM 656 O O . LEU A 1 83 ? -5.977 8.617 4.142 1.00 86.88 83 LEU A O 1
ATOM 660 N N . GLY A 1 84 ? -6.777 10.711 3.984 1.00 82.38 84 GLY A N 1
ATOM 661 C CA . GLY A 1 84 ? -7.926 10.541 4.896 1.00 82.38 84 GLY A CA 1
ATOM 662 C C . GLY A 1 84 ? -8.743 9.255 4.713 1.00 82.38 84 GLY A C 1
ATOM 663 O O . GLY A 1 84 ? -9.342 8.753 5.661 1.00 82.38 84 GLY A O 1
ATOM 664 N N . MET A 1 85 ? -8.723 8.676 3.512 1.00 85.38 85 MET A N 1
ATOM 665 C CA . MET A 1 85 ? -9.377 7.406 3.209 1.00 85.38 85 MET A CA 1
ATOM 666 C C . MET A 1 85 ? -8.798 6.199 3.962 1.00 85.38 85 MET A C 1
ATOM 668 O O . MET A 1 85 ? -9.553 5.287 4.280 1.00 85.38 85 MET A O 1
ATOM 672 N N . ILE A 1 86 ? -7.509 6.162 4.312 1.00 88.50 86 ILE A N 1
ATOM 673 C CA . ILE A 1 86 ? -6.908 4.949 4.899 1.00 88.50 86 ILE A CA 1
ATOM 674 C C . ILE A 1 86 ? -7.349 4.683 6.347 1.00 88.50 86 ILE A C 1
ATOM 676 O O . ILE A 1 86 ? -7.120 3.589 6.853 1.00 88.50 86 ILE A O 1
ATOM 680 N N . GLY A 1 87 ? -7.972 5.656 7.020 1.00 82.50 87 GLY A N 1
ATOM 681 C CA . GLY A 1 87 ? -8.306 5.575 8.447 1.00 82.50 87 GLY A CA 1
ATOM 682 C C . GLY A 1 87 ? -9.512 4.697 8.796 1.00 82.50 87 GLY A C 1
ATOM 683 O O . GLY A 1 87 ? -9.672 4.342 9.964 1.00 82.50 87 GLY A O 1
ATOM 684 N N . HIS A 1 88 ? -10.341 4.335 7.811 1.00 85.06 88 HIS A N 1
ATOM 685 C CA . HIS A 1 88 ? -11.603 3.607 8.003 1.00 85.06 88 HIS A CA 1
ATOM 686 C C . HIS A 1 88 ? -11.779 2.470 6.987 1.00 85.06 88 HIS A C 1
ATOM 688 O O . HIS A 1 88 ? -11.138 2.474 5.930 1.00 85.06 88 HIS A O 1
ATOM 694 N N . PHE A 1 89 ? -12.665 1.504 7.257 1.00 88.19 89 PHE A N 1
ATOM 695 C CA . PHE A 1 89 ? -12.760 0.252 6.483 1.00 88.19 89 PHE A CA 1
ATOM 696 C C . PHE A 1 89 ? -13.078 0.517 5.016 1.00 88.19 89 PHE A C 1
ATOM 698 O O . PHE A 1 89 ? -12.397 0.019 4.123 1.00 88.19 89 PHE A O 1
ATOM 705 N N . ARG A 1 90 ? -14.072 1.377 4.760 1.00 90.31 90 ARG A N 1
ATOM 706 C CA . ARG A 1 90 ? -14.482 1.712 3.391 1.00 90.31 90 ARG A CA 1
ATOM 707 C C . ARG A 1 90 ? -13.353 2.348 2.579 1.00 90.31 90 ARG A C 1
ATOM 709 O O . ARG A 1 90 ? -13.157 2.002 1.424 1.00 90.31 90 ARG A O 1
ATOM 716 N N . GLY A 1 91 ? -12.639 3.306 3.157 1.00 90.50 91 GLY A N 1
ATOM 717 C CA . GLY A 1 91 ? -11.666 4.110 2.428 1.00 90.50 91 GLY A CA 1
ATOM 718 C C . GLY A 1 91 ? -10.351 3.365 2.251 1.00 90.50 91 GLY A C 1
ATOM 719 O O . GLY A 1 91 ? -9.805 3.377 1.156 1.00 90.50 91 GLY A O 1
ATOM 720 N N . SER A 1 92 ? -9.900 2.638 3.277 1.00 92.00 92 SER A N 1
ATOM 721 C CA . SER A 1 92 ? -8.757 1.727 3.163 1.00 92.00 92 SER A CA 1
ATOM 722 C C . SER A 1 92 ? -9.051 0.601 2.172 1.00 92.00 92 SER A C 1
ATOM 724 O O . SER A 1 92 ? -8.185 0.263 1.373 1.00 92.00 92 SER A O 1
ATOM 726 N N . GLY A 1 93 ? -10.289 0.094 2.135 1.00 93.62 93 GLY A N 1
ATOM 727 C CA . GLY A 1 93 ? -10.741 -0.853 1.121 1.00 93.62 93 GLY A CA 1
ATOM 728 C C . GLY A 1 93 ? -10.627 -0.293 -0.300 1.00 93.62 93 GLY A C 1
ATOM 729 O O . GLY A 1 93 ? -9.979 -0.910 -1.142 1.00 93.62 93 GLY A O 1
ATOM 730 N N . VAL A 1 94 ? -11.160 0.909 -0.560 1.00 94.62 94 VAL A N 1
ATOM 731 C CA . VAL A 1 94 ? -11.001 1.592 -1.863 1.00 94.62 94 VAL A CA 1
ATOM 732 C C . VAL A 1 94 ? -9.526 1.826 -2.195 1.00 94.62 94 VAL A C 1
ATOM 734 O O . VAL A 1 94 ? -9.109 1.612 -3.331 1.00 94.62 94 VAL A O 1
ATOM 737 N N . PHE A 1 95 ? -8.724 2.234 -1.214 1.00 95.00 95 PHE A N 1
ATOM 738 C CA . PHE A 1 95 ? -7.299 2.489 -1.400 1.00 95.00 95 PHE A CA 1
ATOM 739 C C . PHE A 1 95 ? -6.539 1.222 -1.813 1.00 95.00 95 PHE A C 1
ATOM 741 O O . PHE A 1 95 ? -5.750 1.250 -2.754 1.00 95.00 95 PHE A O 1
ATOM 748 N N . VAL A 1 96 ? -6.811 0.087 -1.167 1.00 95.88 96 VAL A N 1
ATOM 749 C CA . VAL A 1 96 ? -6.192 -1.195 -1.531 1.00 95.88 96 VAL A CA 1
ATOM 750 C C . VAL A 1 96 ? -6.725 -1.727 -2.863 1.00 95.88 96 VAL A C 1
ATOM 752 O O . VAL A 1 96 ? -5.941 -2.271 -3.638 1.00 95.88 96 VAL A O 1
ATOM 755 N N . MET A 1 97 ? -8.005 -1.508 -3.194 1.00 95.62 97 MET A N 1
ATOM 756 C CA . MET A 1 97 ? -8.510 -1.790 -4.547 1.00 95.62 97 MET A CA 1
ATOM 757 C C . MET A 1 97 ? -7.751 -0.988 -5.601 1.00 95.62 97 MET A C 1
ATOM 759 O O . MET A 1 97 ? -7.385 -1.540 -6.633 1.00 95.62 97 MET A O 1
ATOM 763 N N . TYR A 1 98 ? -7.498 0.296 -5.341 1.00 94.25 98 TYR A N 1
ATOM 764 C CA . TYR A 1 98 ? -6.728 1.157 -6.234 1.00 94.25 98 TYR A CA 1
ATOM 765 C C . TYR A 1 98 ? -5.292 0.647 -6.408 1.00 94.25 98 TYR A C 1
ATOM 767 O O . TYR A 1 98 ? -4.836 0.499 -7.543 1.00 94.25 98 TYR A O 1
ATOM 775 N N . LEU A 1 99 ? -4.608 0.303 -5.309 1.00 93.56 99 LEU A N 1
ATOM 776 C CA . LEU A 1 99 ? -3.276 -0.303 -5.373 1.00 93.56 99 LEU A CA 1
ATOM 777 C C . LEU A 1 99 ? -3.293 -1.577 -6.220 1.00 93.56 99 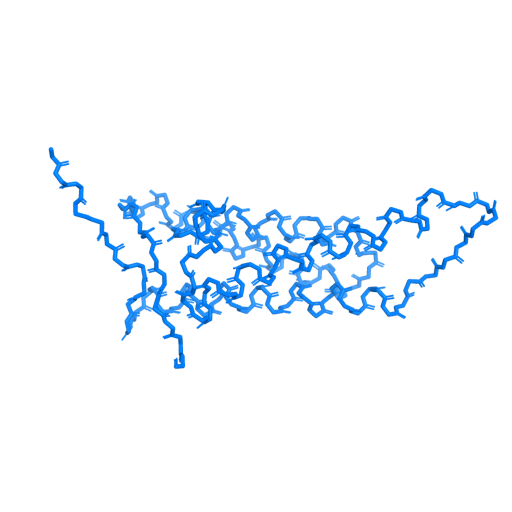LEU A C 1
ATOM 779 O O . LEU A 1 99 ? -2.514 -1.675 -7.165 1.00 93.56 99 LEU A O 1
ATOM 783 N N . GLY A 1 100 ? -4.215 -2.498 -5.930 1.00 92.56 100 GLY A N 1
ATOM 784 C CA . GLY A 1 100 ? -4.330 -3.776 -6.627 1.00 92.56 100 GLY A CA 1
ATOM 785 C C . GLY A 1 100 ? -4.676 -3.632 -8.108 1.00 92.56 100 GLY A C 1
ATOM 786 O O . GLY A 1 100 ? -4.058 -4.290 -8.939 1.00 92.56 100 GLY A O 1
ATOM 787 N N . ALA A 1 101 ? -5.598 -2.736 -8.467 1.00 91.56 101 ALA A N 1
ATOM 788 C CA . ALA A 1 101 ? -5.972 -2.490 -9.859 1.00 91.56 101 ALA A CA 1
ATOM 789 C C . ALA A 1 101 ? -4.782 -1.982 -10.682 1.00 91.56 101 ALA A C 1
ATOM 791 O O . ALA A 1 101 ? -4.530 -2.478 -11.778 1.00 91.56 101 ALA A O 1
ATOM 792 N N . ILE A 1 102 ? -4.004 -1.041 -10.140 1.00 87.50 102 ILE A N 1
ATOM 793 C CA . ILE A 1 102 ? -2.801 -0.557 -10.823 1.00 87.50 102 ILE A CA 1
ATOM 794 C C . ILE A 1 102 ? -1.746 -1.663 -10.900 1.00 87.50 102 ILE A C 1
ATOM 796 O O . ILE A 1 102 ? -1.100 -1.791 -11.937 1.00 87.50 102 ILE A O 1
ATOM 800 N N . THR A 1 103 ? -1.595 -2.485 -9.854 1.00 86.75 103 THR A N 1
ATOM 801 C CA . THR A 1 103 ? -0.698 -3.651 -9.864 1.00 86.75 103 THR A CA 1
ATOM 802 C C . THR A 1 103 ? -1.046 -4.606 -11.005 1.00 86.75 103 THR A C 1
ATOM 804 O O . THR A 1 103 ? -0.153 -4.951 -11.772 1.00 86.75 103 THR A O 1
ATOM 807 N N . VAL A 1 104 ? -2.324 -4.965 -11.179 1.00 87.00 104 VAL A N 1
AT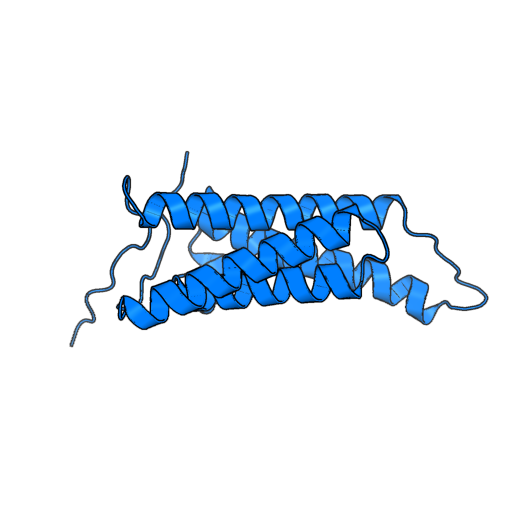OM 808 C CA . VAL A 1 104 ? -2.774 -5.831 -12.287 1.00 87.00 104 VAL A CA 1
ATOM 809 C C . VAL A 1 104 ? -2.488 -5.202 -13.650 1.00 87.00 104 VAL A C 1
ATOM 811 O O . VAL A 1 104 ? -2.057 -5.895 -14.562 1.00 87.00 104 VAL A O 1
ATOM 814 N N . LEU A 1 105 ? -2.718 -3.896 -13.803 1.00 80.50 105 LEU A N 1
ATOM 815 C CA . LEU A 1 105 ? -2.544 -3.219 -15.091 1.00 80.50 105 LEU A CA 1
ATOM 816 C C . LEU A 1 105 ? -1.076 -3.064 -15.518 1.00 80.50 105 LEU A C 1
ATOM 818 O O . LEU A 1 105 ? -0.817 -2.907 -16.708 1.00 80.50 105 LEU A O 1
ATOM 822 N N . HIS A 1 106 ? -0.128 -3.064 -14.575 1.00 71.25 106 HIS A N 1
ATOM 823 C CA . HIS A 1 106 ? 1.280 -2.749 -14.857 1.00 71.25 106 HIS A CA 1
ATOM 824 C C . HIS A 1 106 ? 2.228 -3.940 -14.727 1.00 71.25 106 HIS A C 1
ATOM 826 O O . HIS A 1 106 ? 3.303 -3.923 -15.329 1.00 71.25 106 HIS A O 1
ATOM 832 N N . LEU A 1 107 ? 1.860 -4.970 -13.964 1.00 68.44 107 LEU A N 1
ATOM 833 C CA . LEU A 1 107 ? 2.602 -6.223 -13.939 1.00 68.44 107 LEU A CA 1
ATOM 834 C C . LEU A 1 107 ? 1.980 -7.200 -14.929 1.00 68.44 107 LEU A C 1
ATOM 836 O O . LEU A 1 107 ? 1.021 -7.895 -14.607 1.00 68.44 107 LEU A O 1
ATOM 840 N N . ASP A 1 108 ? 2.608 -7.332 -16.093 1.00 69.56 108 ASP A N 1
ATOM 841 C CA . ASP A 1 108 ? 2.314 -8.411 -17.044 1.00 69.56 108 ASP A CA 1
ATOM 842 C C . ASP A 1 108 ? 2.987 -9.730 -16.610 1.00 69.56 108 ASP A C 1
ATOM 844 O O . ASP A 1 108 ? 3.677 -10.412 -17.367 1.00 69.56 108 ASP A O 1
ATOM 848 N N . ASN A 1 109 ? 2.895 -10.049 -15.316 1.00 76.31 109 ASN A N 1
ATOM 849 C CA . ASN A 1 109 ? 3.439 -11.275 -14.751 1.00 76.31 109 ASN A CA 1
ATOM 850 C C . ASN A 1 109 ? 2.506 -11.870 -13.692 1.00 76.31 109 ASN A C 1
ATOM 852 O O . ASN A 1 109 ? 1.707 -11.180 -13.057 1.00 76.31 109 ASN A O 1
ATOM 856 N N . MET A 1 110 ? 2.630 -13.184 -13.487 1.00 83.75 110 MET A N 1
ATOM 857 C CA . MET A 1 110 ? 1.749 -13.943 -12.593 1.00 83.75 110 MET A CA 1
ATOM 858 C C . MET A 1 110 ? 1.783 -13.442 -11.145 1.00 83.75 110 MET A C 1
ATOM 860 O O . MET A 1 110 ? 0.760 -13.465 -10.467 1.00 83.75 110 MET A O 1
ATOM 864 N N . VAL A 1 111 ? 2.934 -12.956 -10.671 1.00 80.12 111 VAL A N 1
ATOM 865 C CA . VAL A 1 111 ? 3.081 -12.448 -9.299 1.00 80.12 111 VAL A CA 1
ATOM 866 C C . VAL A 1 111 ? 2.225 -11.201 -9.102 1.00 80.12 111 VAL A C 1
ATOM 868 O O . VAL A 1 111 ? 1.433 -11.137 -8.163 1.00 80.12 111 VAL A O 1
ATOM 871 N N . GLY A 1 112 ? 2.339 -10.227 -10.001 1.00 83.56 112 GLY A N 1
ATOM 872 C CA . GLY A 1 112 ? 1.548 -9.007 -9.933 1.00 83.56 112 GLY A CA 1
ATOM 873 C C . GLY A 1 112 ? 0.066 -9.239 -10.182 1.00 83.56 112 GLY A C 1
ATOM 874 O O . GLY A 1 112 ? -0.756 -8.615 -9.515 1.00 83.56 112 GLY A O 1
ATOM 875 N N . LEU A 1 113 ? -0.286 -10.189 -11.051 1.00 87.31 113 LEU A N 1
ATOM 876 C CA . LEU A 1 113 ? -1.675 -10.590 -11.259 1.00 87.31 113 LEU A CA 1
ATOM 877 C C . LEU A 1 113 ? -2.298 -11.133 -9.965 1.00 87.31 113 LEU A C 1
ATOM 879 O O . LEU A 1 113 ? -3.355 -10.666 -9.544 1.00 87.31 113 LEU A O 1
ATOM 883 N N . VAL A 1 114 ? -1.632 -12.087 -9.308 1.00 89.88 114 VAL A N 1
ATOM 884 C CA . VAL A 1 114 ? -2.133 -12.710 -8.073 1.00 89.88 114 VAL A CA 1
ATOM 885 C C . VAL A 1 114 ? -2.211 -11.689 -6.938 1.00 89.88 114 VAL A C 1
ATOM 887 O O . VAL A 1 114 ? -3.252 -11.580 -6.290 1.00 89.88 114 VAL A O 1
ATOM 890 N N . VAL A 1 115 ? -1.147 -10.909 -6.717 1.00 89.88 115 VAL A N 1
ATOM 891 C CA . VAL A 1 115 ? -1.115 -9.873 -5.669 1.00 89.88 115 VAL A CA 1
ATOM 892 C C . VAL A 1 115 ? -2.172 -8.803 -5.934 1.00 89.88 115 VAL A C 1
ATOM 894 O O . VAL A 1 115 ? -2.922 -8.432 -5.032 1.00 89.88 115 VAL A O 1
ATOM 897 N N . GLY A 1 116 ? -2.272 -8.336 -7.175 1.00 92.19 116 GLY A N 1
ATOM 898 C CA . GLY A 1 116 ? -3.220 -7.307 -7.569 1.00 92.19 116 GLY A CA 1
ATOM 899 C C . GLY A 1 116 ? -4.672 -7.750 -7.391 1.00 92.19 116 GLY A C 1
ATOM 900 O O . GLY A 1 116 ? -5.451 -7.036 -6.758 1.00 92.19 116 GLY A O 1
ATOM 901 N N . LEU A 1 117 ? -5.032 -8.952 -7.856 1.00 94.50 117 LEU A N 1
ATOM 902 C CA . LEU A 1 117 ? -6.380 -9.503 -7.679 1.00 94.50 117 LEU A CA 1
ATOM 903 C C . LEU A 1 117 ? -6.717 -9.763 -6.206 1.00 94.50 117 LEU A C 1
ATOM 905 O O . LEU A 1 117 ? -7.841 -9.485 -5.785 1.00 94.50 117 LEU A O 1
ATOM 909 N N . ALA A 1 118 ? -5.758 -10.239 -5.406 1.00 94.88 118 ALA A N 1
ATOM 910 C CA . ALA A 1 118 ? -5.952 -10.423 -3.970 1.00 94.88 118 ALA A CA 1
ATOM 911 C C . ALA A 1 118 ? -6.243 -9.086 -3.268 1.00 94.88 118 ALA A C 1
ATOM 913 O O . ALA A 1 118 ? -7.221 -8.986 -2.525 1.00 94.88 118 ALA A O 1
ATOM 914 N N . CYS A 1 119 ? -5.463 -8.039 -3.558 1.00 95.94 119 CYS A N 1
ATOM 915 C CA . CYS A 1 119 ? -5.697 -6.689 -3.042 1.00 95.94 119 CYS A CA 1
ATOM 916 C C . CYS A 1 119 ? -7.068 -6.143 -3.476 1.00 95.94 119 CYS A C 1
ATOM 918 O O . CYS A 1 119 ? -7.808 -5.611 -2.648 1.00 95.94 119 CYS A O 1
ATOM 920 N N . VAL A 1 120 ? -7.462 -6.325 -4.741 1.00 96.56 120 VAL A N 1
ATOM 921 C CA . VAL A 1 120 ? -8.796 -5.918 -5.216 1.00 96.56 120 VAL A CA 1
ATOM 922 C C . VAL A 1 120 ? -9.906 -6.652 -4.460 1.00 96.56 120 VAL A C 1
ATOM 924 O O . VAL A 1 120 ? -10.847 -6.008 -3.996 1.00 96.56 120 VAL A O 1
ATOM 927 N N . GLY A 1 121 ? -9.792 -7.970 -4.281 1.00 97.00 121 GLY A N 1
ATOM 928 C CA . GLY A 1 121 ? -10.782 -8.769 -3.554 1.00 97.00 121 GLY A CA 1
ATOM 929 C C . GLY A 1 121 ? -10.907 -8.369 -2.082 1.00 97.00 121 GLY A C 1
ATOM 930 O O . GLY A 1 121 ? -12.014 -8.151 -1.587 1.00 97.00 121 GLY A O 1
ATOM 931 N N . VAL A 1 122 ? -9.775 -8.199 -1.396 1.00 96.56 122 VAL A N 1
ATOM 932 C CA . VAL A 1 122 ? -9.720 -7.715 -0.008 1.00 96.56 122 VAL A CA 1
ATOM 933 C C . VAL A 1 122 ? -10.338 -6.326 0.112 1.00 96.56 122 VAL A C 1
ATOM 935 O O . VAL A 1 122 ? -11.157 -6.074 0.999 1.00 96.56 122 VAL A O 1
ATOM 938 N N . GLY A 1 123 ? -9.958 -5.418 -0.783 1.00 95.88 123 GLY A N 1
ATOM 939 C CA . GLY A 1 123 ? -10.465 -4.060 -0.763 1.00 95.88 123 GLY A CA 1
ATOM 940 C C . GLY A 1 123 ? -11.976 -4.021 -0.998 1.00 95.88 123 GLY A C 1
ATOM 941 O O . GLY A 1 123 ? -12.690 -3.364 -0.241 1.00 95.88 123 GLY A O 1
ATOM 942 N N . PHE A 1 124 ? -12.484 -4.811 -1.948 1.00 97.00 124 PHE A N 1
ATOM 943 C CA . PHE A 1 124 ? -13.919 -4.948 -2.197 1.00 97.00 124 PHE A CA 1
ATOM 944 C C . PHE A 1 124 ? -14.670 -5.481 -0.970 1.00 97.00 124 PHE A C 1
ATOM 946 O O . PHE A 1 124 ? -15.688 -4.908 -0.572 1.00 97.00 124 PHE A O 1
ATOM 953 N N . PHE A 1 125 ? -14.140 -6.519 -0.318 1.00 95.44 125 PHE A N 1
ATOM 954 C CA . PHE A 1 125 ? -14.710 -7.059 0.917 1.00 95.44 125 PHE A CA 1
ATOM 955 C C . PHE A 1 125 ? -14.841 -5.982 2.003 1.00 95.44 125 PHE A C 1
ATOM 957 O O . PHE A 1 125 ? -15.911 -5.830 2.592 1.00 95.44 125 PHE A O 1
ATOM 964 N N . PHE A 1 126 ? -13.796 -5.184 2.239 1.00 93.12 126 PHE A N 1
ATOM 965 C CA . PHE A 1 126 ? -13.830 -4.148 3.276 1.00 93.12 126 PHE A CA 1
ATOM 966 C C . PHE A 1 126 ? -14.666 -2.920 2.915 1.00 93.12 126 PHE A C 1
ATOM 968 O O . PHE A 1 126 ? -15.236 -2.290 3.810 1.00 93.12 126 PHE A O 1
ATOM 975 N N . VAL A 1 127 ? -14.814 -2.614 1.625 1.00 93.69 127 VAL A N 1
ATOM 976 C CA . VAL A 1 127 ? -15.792 -1.625 1.154 1.00 93.69 127 VAL A CA 1
ATOM 977 C C . VAL A 1 127 ? -17.207 -2.066 1.509 1.00 93.69 127 VAL A C 1
ATOM 979 O O . VAL A 1 127 ? -17.942 -1.291 2.127 1.00 93.69 127 VAL A O 1
ATOM 982 N N . LEU A 1 128 ? -17.578 -3.306 1.173 1.00 94.06 128 LEU A N 1
ATOM 983 C CA . LEU A 1 128 ? -18.896 -3.848 1.506 1.00 94.06 128 LEU A CA 1
ATOM 984 C C . LEU A 1 128 ? -19.099 -3.921 3.018 1.00 94.06 128 LEU A C 1
ATOM 986 O O . LEU A 1 128 ? -20.123 -3.459 3.521 1.00 94.06 128 LEU A O 1
ATOM 990 N N . TYR A 1 129 ? -18.110 -4.433 3.749 1.00 90.06 129 TYR A N 1
ATOM 991 C CA . TYR A 1 129 ? -18.167 -4.522 5.203 1.00 90.06 129 TYR A CA 1
ATOM 992 C C . TYR A 1 129 ? -18.396 -3.146 5.841 1.00 90.06 129 TYR A C 1
ATOM 994 O O . TYR A 1 129 ? -19.337 -2.977 6.613 1.00 90.06 129 TYR A O 1
ATOM 1002 N N . GLY A 1 130 ? -17.604 -2.134 5.468 1.00 86.56 130 GLY A N 1
ATOM 1003 C CA . GLY A 1 130 ? -17.760 -0.770 5.981 1.00 86.56 130 GLY A CA 1
ATOM 1004 C C . GLY A 1 130 ? -19.121 -0.149 5.643 1.00 86.56 130 GLY A C 1
ATOM 1005 O O . GLY A 1 130 ? -19.680 0.590 6.456 1.00 86.56 130 GLY A O 1
ATOM 1006 N N . GLN A 1 131 ? -19.683 -0.481 4.476 1.00 88.12 131 GLN A N 1
ATOM 1007 C CA . GLN A 1 131 ? -21.009 -0.024 4.055 1.00 88.12 131 GLN A CA 1
ATOM 1008 C C . GLN A 1 131 ? -22.132 -0.663 4.888 1.00 88.12 131 GLN A C 1
ATOM 1010 O O . GLN A 1 131 ? -23.021 0.048 5.362 1.00 88.12 131 GLN A O 1
ATOM 1015 N N . PHE A 1 132 ? -22.095 -1.981 5.100 1.00 88.88 132 PHE A N 1
ATOM 1016 C CA . PHE A 1 132 ? -23.113 -2.694 5.883 1.00 88.88 132 PHE A CA 1
ATOM 1017 C C . PHE A 1 132 ? -23.012 -2.408 7.381 1.00 88.88 132 PHE A C 1
ATOM 1019 O O . PHE A 1 132 ? -24.036 -2.262 8.049 1.00 88.88 132 PHE A O 1
ATOM 1026 N N . TRP A 1 133 ? -21.794 -2.261 7.903 1.00 80.94 133 TRP A N 1
ATOM 1027 C CA . TRP A 1 133 ? -21.547 -2.000 9.321 1.00 80.94 133 TRP A CA 1
ATOM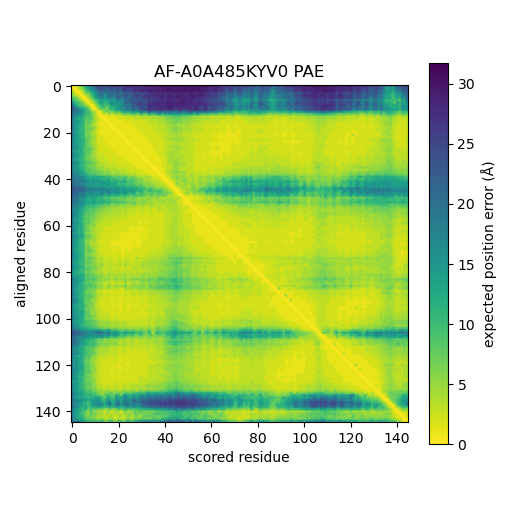 1028 C C . TRP A 1 133 ? -21.810 -0.539 9.729 1.00 80.94 133 TRP A C 1
ATOM 1030 O O . TRP A 1 133 ? -21.706 -0.202 10.907 1.00 80.94 133 TRP A O 1
ATOM 1040 N N . ARG A 1 134 ? -22.170 0.335 8.770 1.00 71.06 134 ARG A N 1
ATOM 1041 C CA . ARG A 1 134 ? -22.428 1.776 8.978 1.00 71.06 134 ARG A CA 1
ATOM 1042 C C . ARG A 1 134 ? -21.354 2.427 9.847 1.00 71.06 134 ARG A C 1
ATOM 1044 O O . ARG A 1 134 ? -21.657 3.139 10.808 1.00 71.06 134 ARG A O 1
ATOM 1051 N N . GLU A 1 135 ? -20.099 2.126 9.533 1.00 66.25 135 GLU A N 1
ATOM 1052 C CA . GLU A 1 135 ? -18.984 2.504 10.384 1.00 66.25 135 GLU A CA 1
ATOM 1053 C C . GLU A 1 135 ? -18.949 4.026 10.599 1.00 66.25 135 GLU A C 1
ATOM 1055 O O . GLU A 1 135 ? -18.936 4.810 9.645 1.00 66.25 135 GLU A O 1
ATOM 1060 N N . ARG A 1 136 ? -18.936 4.452 11.869 1.00 57.22 136 ARG A N 1
ATOM 1061 C CA . ARG A 1 136 ? -18.673 5.848 12.224 1.00 57.22 136 ARG A CA 1
ATOM 1062 C C . ARG A 1 136 ? -17.168 6.061 12.159 1.00 57.22 136 ARG A C 1
ATOM 1064 O O . ARG A 1 136 ? -16.432 5.374 12.856 1.00 57.22 136 ARG A O 1
ATOM 1071 N N . SER A 1 137 ? -16.760 6.995 11.304 1.00 55.50 137 SER A N 1
ATOM 1072 C CA . SER A 1 137 ? -15.382 7.416 11.028 1.00 55.50 137 SER A CA 1
ATOM 1073 C C . SER A 1 137 ? -14.400 7.125 12.160 1.00 55.50 137 SER A C 1
ATOM 1075 O O . SER A 1 137 ? -14.450 7.723 13.239 1.00 55.50 137 SER A O 1
ATOM 1077 N N . SER A 1 138 ? -13.488 6.217 11.872 1.00 57.16 138 SER A N 1
ATOM 1078 C CA . SER A 1 138 ? -12.373 5.861 12.717 1.00 57.16 138 SER A CA 1
ATOM 1079 C C . SER A 1 138 ? -11.131 6.626 12.262 1.00 57.16 138 SER A C 1
ATOM 1081 O O . SER A 1 138 ? -10.922 6.810 11.062 1.00 57.16 138 SER A O 1
ATOM 1083 N N . VAL A 1 139 ? -10.348 7.152 13.205 1.00 63.94 139 VAL A N 1
ATOM 1084 C CA . VAL A 1 139 ? -9.341 8.173 12.856 1.00 63.94 139 VAL A CA 1
ATOM 1085 C C . VAL A 1 139 ? -7.928 7.611 12.798 1.00 63.94 139 VAL A C 1
ATOM 1087 O O . VAL A 1 139 ? -7.146 8.053 11.967 1.00 63.94 139 VAL A O 1
ATOM 1090 N N . TYR A 1 140 ? -7.590 6.629 13.639 1.00 72.19 140 TYR A N 1
ATOM 1091 C CA . TYR A 1 140 ? -6.214 6.134 13.748 1.00 72.19 140 TYR A CA 1
ATOM 1092 C C . TYR A 1 140 ? -6.140 4.648 14.112 1.00 72.19 140 TYR A C 1
ATOM 1094 O O . TYR A 1 140 ? -6.909 4.166 14.951 1.00 72.19 140 TYR A O 1
ATOM 1102 N N . TYR A 1 141 ? -5.158 3.947 13.544 1.00 81.06 141 TYR A N 1
ATOM 1103 C CA . TYR A 1 141 ? -4.747 2.613 13.988 1.00 81.06 141 TYR A CA 1
ATOM 1104 C C . TYR A 1 141 ? -3.913 2.698 15.275 1.00 81.06 141 TYR A C 1
ATOM 1106 O O . TYR A 1 141 ? -3.373 3.748 15.622 1.00 81.06 141 TYR A O 1
ATOM 1114 N N . LYS A 1 142 ? -3.812 1.583 15.999 1.00 83.44 142 LYS A N 1
ATOM 1115 C CA . LYS A 1 142 ? -2.853 1.408 17.101 1.00 83.44 142 LYS A CA 1
ATOM 1116 C C . LYS A 1 142 ? -1.630 0.689 16.543 1.00 83.44 142 LYS A C 1
ATOM 1118 O O . LYS A 1 142 ? -1.832 -0.158 15.689 1.00 83.44 142 LYS A O 1
ATOM 1123 N N . PRO A 1 143 ? -0.405 0.959 16.999 1.00 84.25 143 PRO A N 1
ATOM 1124 C CA . PRO A 1 143 ? 0.748 0.181 16.555 1.00 84.25 143 PRO A CA 1
ATOM 1125 C C . PRO A 1 143 ? 0.555 -1.315 16.865 1.00 84.25 143 PRO A C 1
ATOM 1127 O O . PRO A 1 143 ? -0.021 -1.667 17.898 1.00 84.25 143 PRO A O 1
ATOM 1130 N N . LEU A 1 144 ? 0.988 -2.181 15.942 1.00 83.56 144 LEU A N 1
ATOM 1131 C CA . LEU A 1 144 ? 0.975 -3.642 16.113 1.00 83.56 144 LEU A CA 1
ATOM 1132 C C . LEU A 1 144 ? 2.168 -4.159 16.938 1.00 83.56 144 LEU A C 1
ATOM 1134 O O . LEU A 1 144 ? 2.156 -5.326 17.327 1.00 83.56 144 LEU A O 1
ATOM 1138 N N . VAL A 1 145 ? 3.170 -3.307 17.191 1.00 72.69 145 VAL A N 1
ATOM 113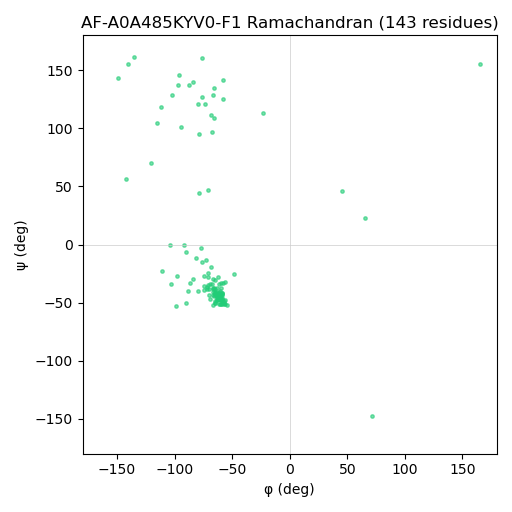9 C CA . VAL A 1 145 ? 4.400 -3.579 17.959 1.00 72.69 145 VAL A CA 1
ATOM 1140 C C . VAL A 1 145 ? 4.593 -2.507 19.022 1.00 72.69 145 VAL A C 1
ATOM 1142 O O . VAL A 1 145 ? 4.341 -1.324 18.698 1.00 72.69 145 VAL A O 1
#

Secondary structure (DSSP, 8-state):
----PBPS--SSHHHHHHHHHHHHHHHHHHHHHHHHHHH----SSS-HHHHHHHHHHHHHHHHHHHHHHHHHTS--SHHHHHSGGGGSHHHHHHHHHHHHHHHHHH--SHHHHHHHHHHHHHHHHHHHHHHHTT---B--PPP--

Foldseek 3Di:
DPPPAAALADPDDPSLVLLVVLLVLLVLLLVLLVVCLVPDDADCDPCVPCSVVLNVVSVVLNVLSVLSNCQRAVFDQVSCVVQVLSQALQSSLVSLLVSLVVLCVNDPDPSSVVSSVSSNVSSVVSNVVCVVVVDDGHRIHHHPD

Mean predicted aligned error: 6.55 Å